Protein AF-A0A011PSM1-F1 (afdb_monomer)

Structure (mmCIF, N/CA/C/O backbone):
data_AF-A0A011PSM1-F1
#
_entry.id   AF-A0A011PSM1-F1
#
loop_
_atom_site.group_PDB
_atom_site.id
_atom_site.type_symbol
_atom_site.label_atom_id
_atom_site.label_alt_id
_atom_site.label_comp_id
_atom_site.label_asym_id
_atom_site.label_entity_id
_atom_site.label_seq_id
_atom_site.pdbx_PDB_ins_code
_atom_site.Cartn_x
_atom_site.Cartn_y
_atom_site.Cartn_z
_atom_site.occupancy
_atom_site.B_iso_or_equiv
_atom_site.auth_seq_id
_atom_site.auth_comp_id
_atom_site.auth_asym_id
_atom_site.auth_atom_id
_atom_site.pdbx_PDB_model_num
ATOM 1 N N . MET A 1 1 ? 5.058 -4.758 -11.645 1.00 87.31 1 MET A N 1
ATOM 2 C CA . MET A 1 1 ? 6.132 -5.518 -12.340 1.00 87.31 1 MET A CA 1
ATOM 3 C C . MET A 1 1 ? 5.678 -6.850 -12.953 1.00 87.31 1 MET A C 1
ATOM 5 O O . MET A 1 1 ? 6.128 -7.156 -14.047 1.00 87.31 1 MET A O 1
ATOM 9 N N . VAL A 1 2 ? 4.796 -7.637 -12.312 1.00 93.94 2 VAL A N 1
ATOM 10 C CA . VAL A 1 2 ? 4.444 -9.012 -12.756 1.00 93.94 2 VAL A CA 1
ATOM 11 C C . VAL A 1 2 ? 3.963 -9.108 -14.209 1.00 93.94 2 VAL A C 1
ATOM 13 O O . VAL A 1 2 ? 4.465 -9.941 -14.955 1.00 93.94 2 VAL A O 1
ATOM 16 N N . ARG A 1 3 ? 2.997 -8.278 -14.622 1.00 94.75 3 ARG A N 1
ATOM 17 C CA . ARG A 1 3 ? 2.422 -8.351 -15.974 1.00 94.75 3 ARG A CA 1
ATOM 18 C C . ARG A 1 3 ? 3.434 -8.001 -17.082 1.00 94.75 3 ARG A C 1
ATOM 20 O O . ARG A 1 3 ? 3.617 -8.844 -17.949 1.00 94.75 3 ARG A O 1
ATOM 27 N N . PRO A 1 4 ? 4.171 -6.871 -17.019 1.00 96.38 4 PRO A N 1
ATOM 28 C CA . PRO A 1 4 ? 5.239 -6.588 -17.984 1.00 96.38 4 PRO A CA 1
ATOM 29 C C . PRO A 1 4 ? 6.276 -7.710 -18.111 1.00 96.38 4 PRO A C 1
ATOM 31 O O . PRO A 1 4 ? 6.684 -8.033 -19.219 1.00 96.38 4 PRO A O 1
ATOM 34 N N . LEU A 1 5 ? 6.667 -8.332 -16.991 1.00 97.06 5 LEU A N 1
ATOM 35 C CA . LEU A 1 5 ? 7.612 -9.454 -16.990 1.00 97.06 5 LEU A CA 1
ATOM 36 C C . LEU A 1 5 ? 7.041 -10.693 -17.685 1.00 97.06 5 LEU A C 1
ATOM 38 O O . LEU A 1 5 ? 7.725 -11.301 -18.502 1.00 97.06 5 LEU A O 1
ATOM 42 N N . ARG A 1 6 ? 5.792 -11.062 -17.375 1.00 97.56 6 ARG A N 1
ATOM 43 C CA . ARG A 1 6 ? 5.112 -12.201 -18.013 1.00 97.56 6 ARG A CA 1
ATOM 44 C C . ARG A 1 6 ? 4.941 -12.003 -19.516 1.00 97.56 6 ARG A C 1
ATOM 46 O O . ARG A 1 6 ? 5.114 -12.953 -20.267 1.00 97.56 6 ARG A O 1
ATOM 53 N N . ASP A 1 7 ? 4.639 -10.777 -19.926 1.00 97.56 7 ASP A N 1
ATOM 54 C CA . ASP A 1 7 ? 4.361 -10.434 -21.320 1.00 97.56 7 ASP A CA 1
ATOM 55 C C . ASP A 1 7 ? 5.649 -10.115 -22.114 1.00 97.56 7 ASP A C 1
ATOM 57 O O . ASP A 1 7 ? 5.577 -9.798 -23.299 1.00 97.56 7 ASP A O 1
ATOM 61 N N . GLY A 1 8 ? 6.832 -10.154 -21.481 1.00 97.44 8 GLY A N 1
ATOM 62 C CA . GLY A 1 8 ? 8.107 -9.792 -22.115 1.00 97.44 8 GLY A CA 1
ATOM 63 C C . GLY A 1 8 ? 8.205 -8.317 -22.534 1.00 97.44 8 GLY A C 1
ATOM 64 O O . GLY A 1 8 ? 9.017 -7.962 -23.387 1.00 97.44 8 GLY A O 1
ATOM 65 N N . ASN A 1 9 ? 7.380 -7.440 -21.957 1.00 98.06 9 ASN A N 1
ATOM 66 C CA . ASN A 1 9 ? 7.304 -6.030 -22.327 1.00 98.06 9 ASN A CA 1
ATOM 67 C C . ASN A 1 9 ? 8.404 -5.217 -21.626 1.00 98.06 9 ASN A C 1
ATOM 69 O O . ASN A 1 9 ? 8.186 -4.614 -20.570 1.00 98.06 9 ASN A O 1
ATOM 73 N N . ALA A 1 10 ? 9.594 -5.209 -22.231 1.00 97.31 10 ALA A N 1
ATOM 74 C CA .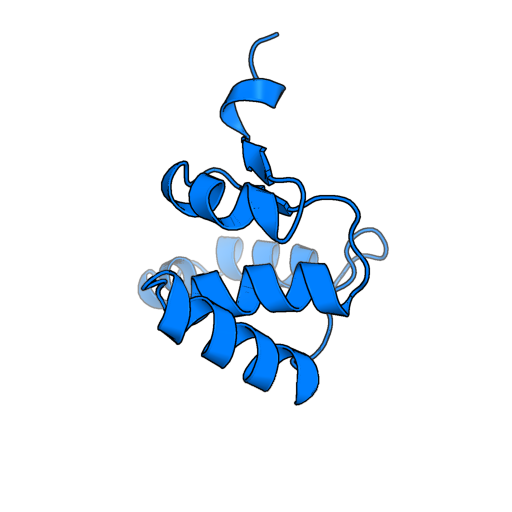 ALA A 1 10 ? 10.774 -4.529 -21.699 1.00 97.31 10 ALA A CA 1
ATOM 75 C C . ALA A 1 10 ? 10.575 -3.012 -21.536 1.00 97.31 10 ALA A C 1
ATOM 77 O O . ALA A 1 10 ? 10.992 -2.453 -20.525 1.00 97.31 10 ALA A O 1
ATOM 78 N N . ALA A 1 11 ? 9.883 -2.359 -22.476 1.00 97.19 11 ALA A N 1
ATOM 79 C CA . ALA A 1 11 ? 9.643 -0.917 -22.422 1.00 97.19 11 ALA A CA 1
ATOM 80 C C . ALA A 1 11 ? 8.794 -0.521 -21.202 1.00 97.19 11 ALA A C 1
ATOM 82 O O . ALA A 1 11 ? 9.134 0.407 -20.471 1.00 97.19 11 ALA A O 1
ATOM 83 N N . LEU A 1 12 ? 7.714 -1.263 -20.929 1.00 96.75 12 LEU A N 1
ATOM 84 C CA . LEU A 1 12 ? 6.868 -1.003 -19.762 1.00 96.75 12 LEU A CA 1
ATOM 85 C C . LEU A 1 12 ? 7.568 -1.360 -18.442 1.00 96.75 12 LEU A C 1
ATOM 87 O O . LEU A 1 12 ? 7.342 -0.705 -17.426 1.00 96.75 12 LEU A O 1
ATOM 91 N N . LEU A 1 13 ? 8.423 -2.387 -18.443 1.00 96.00 13 LEU A N 1
ATOM 92 C CA . LEU A 1 13 ? 9.239 -2.720 -17.277 1.00 96.00 13 LEU A CA 1
ATOM 93 C C . LEU A 1 13 ? 10.220 -1.592 -16.938 1.00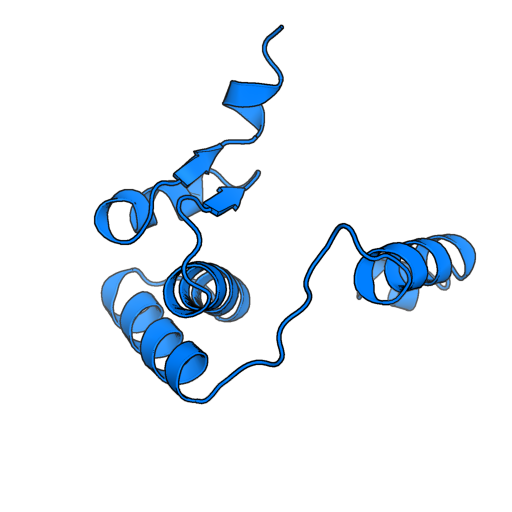 96.00 13 LEU A C 1
ATOM 95 O O . LEU A 1 13 ? 10.298 -1.207 -15.772 1.00 96.00 13 LEU A O 1
ATOM 99 N N . GLN A 1 14 ? 10.913 -1.054 -17.944 1.00 94.50 14 GLN A N 1
ATOM 100 C CA . GLN A 1 14 ? 11.847 0.056 -17.772 1.00 94.50 14 GLN A CA 1
ATOM 101 C C . GLN A 1 14 ? 11.133 1.295 -17.220 1.00 94.50 14 GLN A C 1
ATOM 103 O O . GLN A 1 14 ? 11.583 1.858 -16.225 1.00 94.50 14 GLN A O 1
ATOM 108 N N . LEU A 1 15 ? 9.965 1.647 -17.771 1.00 93.31 15 LEU A N 1
ATOM 109 C CA . LEU A 1 15 ? 9.157 2.759 -17.262 1.00 93.31 15 LEU A CA 1
ATOM 110 C C . LEU A 1 15 ? 8.812 2.592 -15.772 1.00 93.31 15 LEU A C 1
ATOM 112 O O . LEU A 1 15 ? 8.903 3.541 -14.998 1.00 93.31 15 LEU A O 1
ATOM 116 N N . TYR A 1 16 ? 8.428 1.385 -15.343 1.00 93.19 16 TYR A N 1
ATOM 117 C CA . TYR A 1 16 ? 8.152 1.121 -13.927 1.00 93.19 16 TYR A CA 1
ATOM 118 C C . TYR A 1 16 ? 9.402 1.235 -13.052 1.00 93.19 16 TYR A C 1
ATOM 120 O O . TYR A 1 16 ? 9.303 1.708 -11.925 1.00 93.19 16 TYR A O 1
ATOM 128 N N . GLN A 1 17 ? 10.565 0.805 -13.540 1.00 91.94 17 GLN A N 1
ATOM 129 C CA . GLN A 1 17 ? 11.819 0.916 -12.793 1.00 91.94 17 GLN A CA 1
ATOM 130 C C . GLN A 1 17 ? 12.256 2.376 -12.636 1.00 91.94 17 GLN A C 1
ATOM 132 O O . GLN A 1 17 ? 12.633 2.776 -11.539 1.00 91.94 17 GLN A O 1
ATOM 137 N N . GLU A 1 18 ? 12.143 3.182 -13.689 1.00 91.75 18 GLU A N 1
ATOM 138 C CA . GLU A 1 18 ? 12.422 4.623 -13.639 1.00 91.75 18 GLU A CA 1
ATOM 139 C C . GLU A 1 18 ? 11.464 5.350 -12.679 1.00 91.75 18 GLU A C 1
ATOM 141 O O . GLU A 1 18 ? 11.881 6.216 -11.909 1.00 91.75 18 GLU A O 1
ATOM 146 N N . LEU A 1 19 ? 10.188 4.953 -12.650 1.00 90.75 19 LEU A N 1
ATOM 147 C CA . LEU A 1 19 ? 9.201 5.502 -11.719 1.00 90.75 19 LEU A CA 1
ATOM 148 C C . LEU A 1 19 ? 9.462 5.106 -10.255 1.00 90.75 19 LEU A C 1
ATOM 150 O O . LEU A 1 19 ? 9.224 5.902 -9.356 1.00 90.75 19 LEU A O 1
ATOM 154 N N . LEU A 1 20 ? 9.901 3.877 -9.992 1.00 89.75 20 LEU A N 1
ATOM 155 C CA . LEU A 1 20 ? 10.059 3.381 -8.620 1.00 89.75 20 LEU A CA 1
ATOM 156 C C . LEU A 1 20 ? 11.433 3.687 -8.020 1.00 89.75 20 LEU A C 1
ATOM 158 O O . LEU A 1 20 ? 11.554 3.800 -6.807 1.00 89.75 20 LEU A O 1
ATOM 162 N N . TYR A 1 21 ? 12.468 3.795 -8.851 1.00 87.38 21 TYR A N 1
ATOM 163 C CA . TYR A 1 21 ? 13.854 3.909 -8.387 1.00 87.38 21 TYR A CA 1
ATOM 164 C C . TYR A 1 21 ? 14.595 5.123 -8.957 1.00 87.38 21 TYR A C 1
ATOM 166 O O . TYR A 1 21 ? 15.722 5.392 -8.552 1.00 87.38 21 TYR A O 1
ATOM 174 N N . GLY A 1 22 ? 14.004 5.835 -9.919 1.00 74.31 22 GLY A N 1
ATOM 175 C CA . GLY A 1 22 ? 14.694 6.845 -10.724 1.00 74.31 22 GLY A CA 1
ATOM 176 C C . GLY A 1 22 ? 14.273 8.291 -10.473 1.00 74.31 22 GLY A C 1
ATOM 177 O O . GLY A 1 22 ? 14.684 9.161 -11.237 1.00 74.31 22 GLY A O 1
ATOM 178 N N . ASN A 1 23 ? 13.455 8.586 -9.458 1.00 78.44 23 ASN A N 1
ATOM 179 C CA . ASN A 1 23 ? 13.004 9.956 -9.208 1.00 78.44 23 ASN A CA 1
ATOM 180 C C . ASN A 1 23 ? 12.965 10.327 -7.721 1.00 78.44 23 ASN A C 1
ATOM 182 O O . ASN A 1 23 ? 12.880 9.473 -6.849 1.00 78.44 23 ASN A O 1
ATOM 186 N N . ALA A 1 24 ? 13.032 11.635 -7.461 1.00 79.88 24 ALA A N 1
ATOM 187 C CA . ALA A 1 24 ? 13.004 12.210 -6.117 1.00 79.88 24 ALA A CA 1
ATOM 188 C C . ALA A 1 24 ? 11.587 12.550 -5.623 1.00 79.88 24 ALA A C 1
ATOM 190 O O . ALA A 1 24 ? 11.441 13.038 -4.507 1.00 79.88 24 ALA A O 1
ATOM 191 N N . PHE A 1 25 ? 10.553 12.355 -6.453 1.00 88.81 25 PHE A N 1
ATOM 192 C CA . PHE A 1 25 ? 9.179 12.705 -6.079 1.00 88.81 25 PHE A CA 1
ATOM 193 C C . PHE A 1 25 ? 8.461 11.558 -5.357 1.00 88.81 25 PHE A C 1
ATOM 195 O O . PHE A 1 25 ? 7.504 11.811 -4.631 1.00 88.81 25 PHE A O 1
ATOM 202 N N . LEU A 1 26 ? 8.904 10.313 -5.558 1.00 90.06 26 LEU A N 1
ATOM 203 C CA . LEU A 1 26 ? 8.339 9.124 -4.935 1.00 90.06 26 LEU A CA 1
ATOM 204 C C . LEU A 1 26 ? 9.356 8.498 -3.977 1.00 90.06 26 LEU A C 1
ATOM 206 O O . LEU A 1 26 ? 10.427 8.059 -4.393 1.00 90.06 26 LEU A O 1
ATOM 210 N N . ALA A 1 27 ? 8.997 8.415 -2.698 1.00 89.56 27 ALA A N 1
ATOM 211 C CA . ALA A 1 27 ? 9.735 7.616 -1.729 1.00 89.56 27 ALA A CA 1
ATOM 212 C C . ALA A 1 27 ? 9.264 6.157 -1.806 1.00 89.56 27 ALA A C 1
ATOM 214 O O . ALA A 1 27 ? 8.064 5.880 -1.753 1.00 89.56 27 ALA A O 1
ATOM 215 N N . VAL A 1 28 ? 10.208 5.225 -1.940 1.00 91.31 28 VAL A N 1
ATOM 216 C CA . VAL A 1 28 ? 9.937 3.783 -1.914 1.00 91.31 28 VAL A CA 1
ATOM 217 C C . VAL A 1 28 ? 10.691 3.179 -0.741 1.00 91.31 28 VAL A C 1
ATOM 219 O O . VAL A 1 28 ? 11.895 2.931 -0.819 1.00 91.31 28 VAL A O 1
ATOM 222 N N . ASP A 1 29 ? 9.967 2.953 0.351 1.00 90.12 29 ASP A N 1
ATOM 223 C CA . ASP A 1 29 ? 10.538 2.425 1.584 1.00 90.12 29 ASP A CA 1
ATOM 224 C C . ASP A 1 29 ? 10.735 0.908 1.528 1.00 90.12 29 ASP A C 1
ATOM 226 O O . ASP A 1 29 ? 9.951 0.154 0.940 1.00 90.12 29 ASP A O 1
ATOM 230 N N . ALA A 1 30 ? 11.795 0.442 2.189 1.00 93.75 30 ALA A N 1
ATOM 231 C CA . ALA A 1 30 ? 11.979 -0.976 2.448 1.00 93.75 30 ALA A CA 1
ATOM 232 C C . ALA A 1 30 ? 10.956 -1.459 3.486 1.00 93.75 30 ALA A C 1
ATOM 234 O O . ALA A 1 30 ? 10.684 -0.781 4.476 1.00 93.75 30 ALA A O 1
ATOM 235 N N . ILE A 1 31 ? 10.435 -2.671 3.292 1.00 95.56 31 ILE A N 1
ATOM 236 C CA . ILE A 1 31 ? 9.500 -3.281 4.241 1.00 95.56 31 ILE A CA 1
ATOM 237 C C . ILE A 1 31 ? 10.210 -3.499 5.582 1.00 95.56 31 ILE A C 1
ATOM 239 O O . ILE A 1 31 ? 11.191 -4.243 5.662 1.00 95.56 31 ILE A O 1
ATOM 243 N N . SER A 1 32 ? 9.689 -2.873 6.636 1.00 97.69 32 SER A N 1
ATOM 244 C CA . SER A 1 32 ? 10.196 -3.015 8.000 1.00 97.69 32 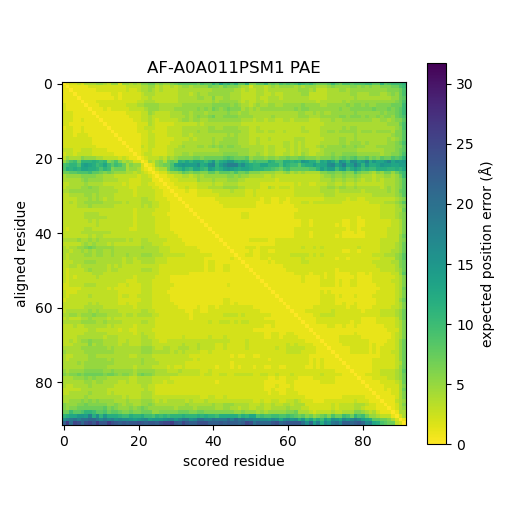SER A CA 1
ATOM 245 C C . SER A 1 32 ? 9.456 -4.111 8.777 1.00 97.69 32 SER A C 1
ATOM 247 O O . SER A 1 32 ? 8.359 -4.536 8.407 1.00 97.69 32 SER A O 1
ATOM 249 N N . GLY A 1 33 ? 10.034 -4.558 9.897 1.00 98.25 33 GLY A N 1
ATOM 250 C CA . GLY A 1 33 ? 9.361 -5.493 10.807 1.00 98.25 33 GLY A CA 1
ATOM 251 C C . GLY A 1 33 ? 8.042 -4.940 11.360 1.00 98.25 33 GLY A C 1
ATOM 252 O O . GLY A 1 33 ? 7.055 -5.667 11.412 1.00 98.25 33 GLY A O 1
ATOM 253 N N . ALA A 1 34 ? 7.994 -3.639 11.671 1.00 98.25 34 ALA A N 1
ATOM 254 C CA . ALA A 1 34 ? 6.776 -2.972 12.134 1.00 98.25 34 ALA A CA 1
ATOM 255 C C . ALA A 1 34 ? 5.661 -3.025 11.076 1.00 98.25 34 ALA A C 1
ATOM 257 O O . ALA A 1 34 ? 4.528 -3.380 11.393 1.00 98.25 34 ALA A O 1
ATOM 258 N N . MET A 1 35 ? 6.001 -2.800 9.799 1.00 98.44 35 MET A N 1
ATOM 259 C CA . MET A 1 35 ? 5.047 -2.934 8.691 1.00 98.44 35 MET A CA 1
ATOM 260 C C . MET A 1 35 ? 4.514 -4.364 8.565 1.00 98.44 35 MET A C 1
ATOM 262 O O . MET A 1 35 ? 3.327 -4.557 8.315 1.00 98.44 35 MET A O 1
ATOM 266 N N . ILE A 1 36 ? 5.366 -5.378 8.757 1.00 98.44 36 ILE A N 1
ATOM 267 C CA . ILE A 1 36 ? 4.954 -6.789 8.707 1.00 98.44 36 ILE A CA 1
ATOM 268 C C . ILE A 1 36 ? 3.980 -7.109 9.847 1.00 98.44 36 ILE A C 1
ATOM 270 O O . ILE A 1 36 ? 2.922 -7.699 9.602 1.00 98.44 36 ILE A O 1
ATOM 274 N N . ASP A 1 37 ? 4.308 -6.704 11.074 1.00 98.62 37 ASP A N 1
ATOM 275 C CA . ASP A 1 37 ? 3.464 -6.937 12.247 1.00 98.62 37 ASP A CA 1
ATOM 276 C C . ASP A 1 37 ? 2.113 -6.227 12.110 1.00 98.62 37 ASP A C 1
ATOM 278 O O . ASP A 1 37 ? 1.057 -6.819 12.365 1.00 98.62 37 ASP A O 1
ATOM 282 N N . GLN A 1 38 ? 2.125 -4.979 11.645 1.00 98.38 38 GLN A N 1
ATOM 283 C CA . GLN A 1 38 ? 0.914 -4.203 11.423 1.00 98.38 38 GLN A CA 1
ATOM 28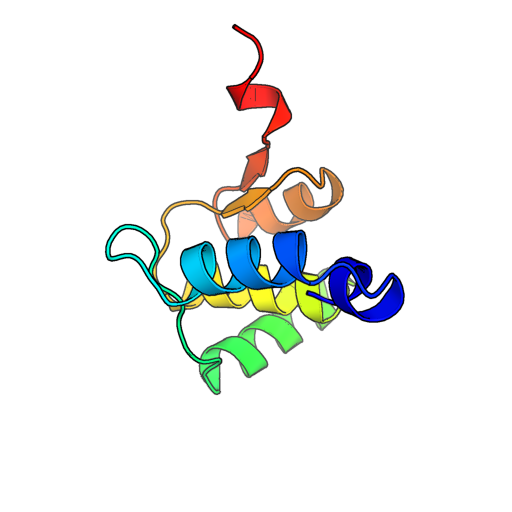4 C C . GLN A 1 38 ? 0.061 -4.797 10.293 1.00 98.38 38 GLN A C 1
ATOM 286 O O . GLN A 1 38 ? -1.154 -4.954 10.446 1.00 98.38 38 GLN A O 1
ATOM 291 N N . ALA A 1 39 ? 0.679 -5.256 9.203 1.00 98.62 39 ALA A N 1
ATOM 292 C CA . ALA A 1 39 ? -0.022 -5.963 8.135 1.00 98.62 39 ALA A CA 1
ATOM 293 C C . ALA A 1 39 ? -0.677 -7.256 8.644 1.00 98.62 39 ALA A C 1
ATOM 295 O O . ALA A 1 39 ? -1.820 -7.553 8.291 1.00 98.62 39 ALA A O 1
ATOM 296 N N . ALA A 1 40 ? -0.000 -8.024 9.502 1.00 98.62 40 ALA A N 1
ATOM 297 C CA . ALA A 1 40 ? -0.568 -9.234 10.093 1.00 98.62 40 ALA A CA 1
ATOM 298 C C . ALA A 1 40 ? -1.815 -8.928 10.942 1.00 98.62 40 ALA A C 1
ATOM 300 O O . ALA A 1 40 ? -2.826 -9.629 10.821 1.00 98.62 40 ALA A O 1
ATOM 301 N N . ARG A 1 41 ? -1.785 -7.850 11.737 1.00 98.44 41 ARG A N 1
ATOM 302 C CA . ARG A 1 41 ? -2.937 -7.380 12.530 1.00 98.44 41 ARG A CA 1
ATOM 303 C C . ARG A 1 41 ? -4.110 -6.966 11.644 1.00 98.44 41 ARG A C 1
ATOM 305 O O . ARG A 1 41 ? -5.235 -7.409 11.883 1.00 98.44 41 ARG A O 1
ATOM 312 N N . LEU A 1 42 ? -3.849 -6.187 10.593 1.00 98.31 42 LEU A N 1
ATOM 313 C CA . LEU A 1 42 ? -4.871 -5.778 9.625 1.00 98.31 42 LEU A CA 1
ATOM 314 C C . LEU A 1 42 ? -5.504 -6.993 8.935 1.00 98.31 42 LEU A C 1
ATOM 316 O O . LEU A 1 42 ? -6.728 -7.093 8.868 1.00 98.31 42 LEU A O 1
ATOM 320 N N . ARG A 1 43 ? -4.698 -7.968 8.492 1.00 98.00 43 ARG A N 1
ATOM 321 C CA . ARG A 1 43 ? -5.197 -9.213 7.876 1.00 98.00 43 ARG A CA 1
ATOM 322 C C . ARG A 1 43 ? -6.085 -10.007 8.820 1.00 98.00 43 ARG A C 1
ATOM 324 O O . ARG A 1 43 ? -7.134 -10.478 8.394 1.00 98.00 43 ARG A O 1
ATOM 331 N N . ALA A 1 44 ? -5.671 -10.160 10.076 1.00 98.38 44 ALA A N 1
ATOM 332 C CA . ALA A 1 44 ? -6.425 -10.924 11.063 1.00 98.38 44 ALA A CA 1
ATOM 333 C C . ALA A 1 44 ? -7.795 -10.294 11.355 1.00 98.38 44 ALA A C 1
ATOM 335 O O . ALA A 1 44 ? -8.780 -11.013 11.496 1.00 98.38 44 ALA A O 1
ATOM 336 N N . ARG A 1 45 ? -7.864 -8.958 11.420 1.00 97.88 45 ARG A N 1
ATOM 337 C CA . ARG A 1 45 ? -9.101 -8.232 11.733 1.00 97.88 45 ARG A CA 1
ATOM 338 C C . ARG A 1 45 ? -10.019 -8.040 10.525 1.00 97.88 45 ARG A C 1
ATOM 340 O O . ARG A 1 45 ? -11.232 -8.118 10.679 1.00 97.88 45 ARG A O 1
ATOM 347 N N . LEU A 1 46 ? -9.455 -7.759 9.350 1.00 97.50 46 LEU A N 1
ATOM 348 C CA . LEU A 1 46 ? -10.200 -7.285 8.174 1.00 97.50 46 LEU A CA 1
ATOM 349 C C . LEU A 1 46 ? -10.225 -8.289 7.010 1.00 97.50 46 LEU A C 1
ATOM 351 O O . LEU A 1 46 ? -10.903 -8.056 6.016 1.00 97.50 46 LEU A O 1
ATOM 355 N N . GLY A 1 47 ? -9.481 -9.397 7.094 1.00 97.12 47 GLY A N 1
ATOM 356 C CA . GLY A 1 47 ? -9.464 -10.429 6.052 1.00 97.12 47 GLY A CA 1
ATOM 357 C C . GLY A 1 47 ? -8.780 -10.014 4.742 1.00 97.12 47 GLY A C 1
ATOM 358 O O . GLY A 1 47 ? -8.980 -10.661 3.715 1.00 97.12 47 GLY A O 1
ATOM 359 N N . LEU A 1 48 ? -7.970 -8.950 4.759 1.00 97.25 48 LEU A N 1
ATOM 360 C CA . LEU A 1 48 ? -7.262 -8.436 3.579 1.00 97.25 48 LEU A CA 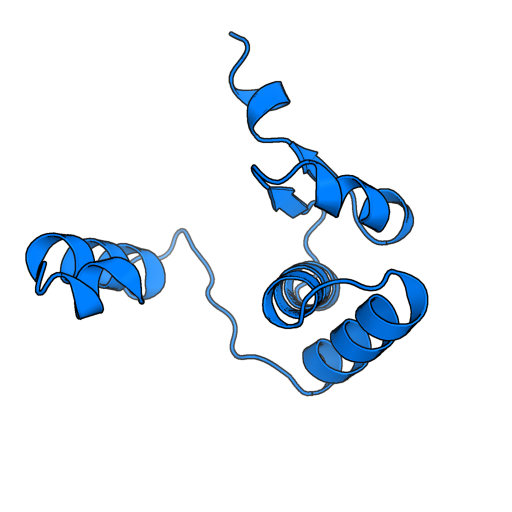1
ATOM 361 C C . LEU A 1 48 ? -6.311 -9.477 2.971 1.00 97.25 48 LEU A C 1
ATOM 363 O O . LEU A 1 48 ? -5.842 -10.391 3.656 1.00 97.25 48 LEU A O 1
ATOM 367 N N . ARG A 1 49 ? -5.945 -9.314 1.692 1.00 97.31 49 ARG A N 1
ATOM 368 C CA . ARG A 1 49 ? -4.830 -10.061 1.071 1.00 97.31 49 ARG A CA 1
ATOM 369 C C . ARG A 1 49 ? -3.484 -9.525 1.560 1.00 97.31 49 ARG A C 1
ATOM 371 O O . ARG A 1 49 ? -3.418 -8.488 2.210 1.00 97.31 49 ARG A O 1
ATOM 378 N N . LEU A 1 50 ? -2.407 -10.288 1.343 1.00 96.38 50 LEU A N 1
ATOM 379 C CA . LEU A 1 50 ? -1.123 -9.993 1.992 1.00 96.38 50 LEU A CA 1
ATOM 380 C C . LEU A 1 50 ? -0.551 -8.678 1.478 1.00 96.38 50 LEU A C 1
ATOM 382 O O . LEU A 1 50 ? -0.212 -7.820 2.280 1.00 96.38 50 LEU A O 1
ATOM 386 N N . ALA A 1 51 ? -0.505 -8.526 0.155 1.00 95.94 51 ALA A N 1
ATOM 387 C CA . ALA A 1 51 ? -0.026 -7.307 -0.482 1.00 95.94 51 ALA A CA 1
ATOM 388 C C . ALA A 1 51 ? -0.861 -6.085 -0.069 1.00 95.94 51 ALA A C 1
ATOM 390 O O . ALA A 1 51 ? -0.289 -5.064 0.288 1.00 95.94 51 ALA A O 1
ATOM 391 N N . ASP A 1 52 ? -2.190 -6.214 -0.037 1.00 97.62 52 ASP A N 1
ATOM 392 C CA . ASP A 1 52 ? -3.083 -5.109 0.330 1.00 97.62 52 ASP A CA 1
ATOM 393 C C . ASP A 1 52 ? -2.852 -4.652 1.773 1.00 97.62 52 ASP A C 1
ATOM 395 O O . ASP A 1 52 ? -2.659 -3.468 2.032 1.00 97.62 52 ASP A O 1
ATOM 399 N N . ALA A 1 53 ? -2.801 -5.599 2.715 1.00 98.31 53 ALA A N 1
ATOM 400 C CA . ALA A 1 53 ? -2.522 -5.283 4.110 1.00 98.31 53 ALA A CA 1
ATOM 401 C C . ALA A 1 53 ? -1.129 -4.688 4.307 1.00 98.31 53 ALA A C 1
ATOM 403 O O . ALA A 1 53 ? -0.960 -3.812 5.148 1.00 98.31 53 ALA A O 1
ATOM 404 N N . LEU A 1 54 ? -0.142 -5.163 3.544 1.00 98.19 54 LEU A N 1
ATOM 405 C CA . LEU A 1 54 ? 1.214 -4.647 3.616 1.00 98.19 54 LEU A CA 1
ATOM 406 C C . LEU A 1 54 ? 1.296 -3.218 3.084 1.00 98.19 54 LEU A C 1
ATOM 408 O O . LEU A 1 54 ? 1.921 -2.394 3.728 1.00 98.19 54 LEU A O 1
ATOM 412 N N . HIS A 1 55 ? 0.621 -2.894 1.979 1.00 97.19 55 HIS A N 1
ATOM 413 C CA . HIS A 1 55 ? 0.583 -1.522 1.469 1.00 97.19 55 HIS A CA 1
ATOM 414 C C . HIS A 1 55 ? -0.096 -0.554 2.446 1.00 97.19 55 HIS A C 1
ATOM 416 O O . HIS A 1 55 ? 0.418 0.540 2.664 1.00 97.19 55 HIS A O 1
ATOM 422 N N . VAL A 1 56 ? -1.215 -0.955 3.060 1.00 98.06 56 VAL A N 1
ATOM 423 C CA . VAL A 1 56 ? -1.893 -0.125 4.071 1.00 98.06 56 VAL A CA 1
ATOM 424 C C . VAL A 1 56 ? -1.005 0.045 5.305 1.00 98.06 56 VAL A C 1
ATOM 426 O O . VAL A 1 56 ? -0.815 1.165 5.767 1.00 98.06 56 VAL A O 1
ATOM 429 N N . ALA A 1 57 ? -0.398 -1.037 5.798 1.00 98.31 57 ALA A N 1
ATOM 430 C CA . ALA A 1 57 ? 0.537 -0.974 6.919 1.00 98.31 57 ALA A CA 1
ATOM 431 C C . ALA A 1 57 ? 1.760 -0.099 6.611 1.00 98.31 57 ALA A C 1
ATOM 433 O O . ALA A 1 57 ? 2.174 0.676 7.462 1.00 98.31 57 ALA A O 1
ATOM 434 N N . SER A 1 58 ? 2.315 -0.178 5.400 1.00 98.00 58 SER A N 1
ATOM 435 C CA . SER A 1 58 ? 3.408 0.695 4.970 1.00 98.00 58 SER A CA 1
ATOM 436 C C . SER A 1 58 ? 3.008 2.165 5.015 1.00 98.00 58 SER A C 1
ATOM 438 O O . SER A 1 58 ? 3.762 2.959 5.556 1.00 98.00 58 SER A O 1
ATOM 440 N N . ALA A 1 59 ? 1.817 2.531 4.534 1.00 97.75 59 ALA A N 1
ATOM 441 C CA . ALA A 1 59 ? 1.350 3.915 4.614 1.00 97.75 59 ALA A CA 1
ATOM 442 C C . ALA A 1 59 ? 1.202 4.402 6.066 1.00 97.75 59 ALA A C 1
ATOM 444 O O . ALA A 1 59 ? 1.617 5.513 6.385 1.00 97.75 59 ALA A O 1
ATOM 445 N N . MET A 1 60 ? 0.673 3.557 6.957 1.00 97.75 60 MET A N 1
ATOM 446 C CA . MET A 1 60 ? 0.548 3.882 8.382 1.00 97.75 60 MET A CA 1
ATOM 447 C C . MET A 1 60 ? 1.916 4.070 9.053 1.00 97.75 60 MET A C 1
ATOM 449 O O . MET A 1 60 ? 2.145 5.073 9.723 1.00 97.75 60 MET 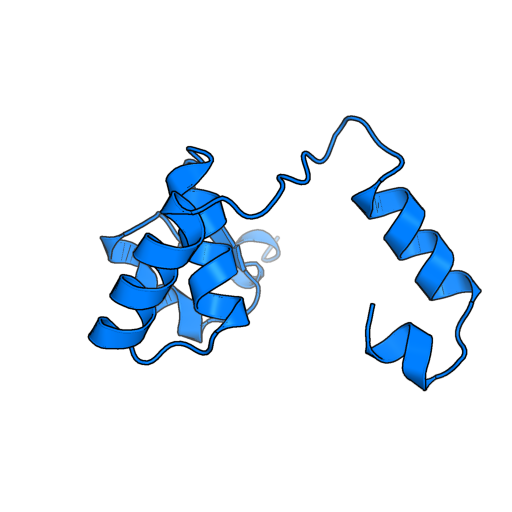A O 1
ATOM 453 N N . GLU A 1 61 ? 2.838 3.123 8.861 1.00 97.88 61 GLU A N 1
ATOM 454 C CA . GLU A 1 61 ? 4.153 3.133 9.517 1.00 97.88 61 GLU A CA 1
ATOM 455 C C . GLU A 1 61 ? 5.116 4.168 8.917 1.00 97.88 61 GLU A C 1
ATOM 457 O O . GLU A 1 61 ? 5.996 4.663 9.619 1.00 97.88 61 GLU A O 1
ATOM 462 N N . SER A 1 62 ? 4.942 4.536 7.643 1.00 96.19 62 SER A N 1
ATOM 463 C CA . SER A 1 62 ? 5.671 5.644 7.009 1.00 96.19 62 SER A CA 1
ATOM 464 C C . SER A 1 62 ? 5.073 7.021 7.345 1.00 96.19 62 SER A C 1
ATOM 466 O O . SER A 1 62 ? 5.602 8.037 6.898 1.00 96.19 62 SER A O 1
ATOM 468 N N . GLY A 1 63 ? 3.997 7.081 8.142 1.00 95.69 63 GLY A N 1
ATOM 469 C CA . GLY A 1 63 ? 3.398 8.331 8.614 1.00 95.69 63 GLY A CA 1
ATOM 470 C C . GLY A 1 63 ? 2.631 9.105 7.541 1.00 95.69 63 GLY A C 1
ATOM 471 O O . GLY A 1 63 ? 2.596 10.331 7.586 1.00 95.69 63 GLY A O 1
ATOM 472 N N . CYS A 1 64 ? 2.047 8.415 6.559 1.00 97.25 64 CYS A N 1
ATOM 473 C CA . CYS A 1 64 ? 1.190 9.054 5.566 1.00 97.25 64 CYS A CA 1
ATOM 474 C C . CYS A 1 64 ? -0.129 9.521 6.196 1.00 97.25 64 CYS A C 1
ATOM 476 O O . CYS A 1 64 ? -0.749 8.785 6.962 1.00 97.25 64 CYS A O 1
ATOM 478 N N . ASP A 1 65 ? -0.606 10.698 5.788 1.00 97.69 65 ASP A N 1
ATOM 479 C CA . ASP A 1 65 ? -1.917 11.206 6.210 1.00 97.69 65 ASP A CA 1
ATOM 480 C C . ASP A 1 65 ? -3.071 10.397 5.592 1.00 97.69 65 ASP A C 1
ATOM 482 O O . ASP A 1 65 ? -4.100 10.177 6.229 1.00 97.69 65 ASP A O 1
ATOM 486 N N . ALA A 1 66 ? -2.886 9.916 4.357 1.00 97.69 66 ALA A N 1
ATOM 487 C CA . ALA A 1 66 ? -3.901 9.187 3.609 1.00 97.69 66 ALA A CA 1
ATOM 488 C C . ALA A 1 66 ? -3.323 8.076 2.718 1.00 97.69 66 ALA A C 1
ATOM 490 O O . ALA A 1 66 ? -2.176 8.123 2.268 1.00 97.69 66 ALA A O 1
ATOM 491 N N . PHE A 1 67 ? -4.167 7.091 2.409 1.00 97.75 67 PHE A N 1
ATOM 492 C CA . PHE A 1 67 ? -3.912 5.978 1.505 1.00 97.75 67 PHE A CA 1
ATOM 493 C C . PHE A 1 67 ? -4.754 6.111 0.228 1.00 97.75 67 PHE A C 1
ATOM 495 O O . PHE A 1 67 ? -5.972 5.917 0.241 1.00 97.75 67 PHE A O 1
ATOM 502 N N . LEU A 1 68 ? -4.102 6.427 -0.894 1.00 97.00 68 LEU A N 1
ATOM 503 C CA . LEU A 1 68 ? -4.745 6.543 -2.206 1.00 97.00 68 LEU A CA 1
ATOM 504 C C . LEU A 1 68 ? -4.873 5.173 -2.882 1.00 97.00 68 LEU A C 1
ATOM 506 O O . LEU A 1 68 ? -3.881 4.472 -3.079 1.00 97.00 68 LEU A O 1
ATOM 510 N N . THR A 1 69 ? -6.080 4.809 -3.315 1.00 96.38 69 THR A N 1
ATOM 511 C CA . THR A 1 69 ? -6.322 3.530 -3.994 1.00 96.38 69 THR A CA 1
ATOM 512 C C . THR A 1 69 ? -7.431 3.600 -5.037 1.00 96.38 69 THR A C 1
ATOM 514 O O . THR A 1 69 ? -8.381 4.370 -4.929 1.00 96.38 69 THR A O 1
ATOM 517 N N . ALA A 1 70 ? -7.333 2.759 -6.066 1.00 96.38 70 ALA A N 1
ATOM 518 C CA . ALA A 1 70 ? -8.431 2.514 -7.001 1.00 96.38 70 ALA A CA 1
ATOM 519 C C . ALA A 1 70 ? -9.364 1.376 -6.534 1.00 96.38 70 ALA A C 1
ATOM 521 O O . ALA A 1 70 ? -10.430 1.178 -7.118 1.00 96.38 70 ALA A O 1
ATOM 522 N N . ASP A 1 71 ? -8.978 0.620 -5.502 1.00 96.19 71 ASP A N 1
ATOM 523 C CA . ASP A 1 71 ? -9.759 -0.502 -4.986 1.00 96.19 71 ASP A CA 1
ATOM 524 C C . ASP A 1 71 ? -10.698 -0.059 -3.859 1.00 96.19 71 ASP A C 1
ATOM 526 O O . ASP A 1 71 ? -10.279 0.214 -2.732 1.00 96.19 71 ASP A O 1
ATOM 530 N N . ARG A 1 72 ? -11.999 -0.048 -4.162 1.00 95.88 72 ARG A N 1
ATOM 531 C CA . ARG A 1 72 ? -13.061 0.323 -3.217 1.00 95.88 72 ARG A CA 1
ATOM 532 C C . ARG A 1 72 ? -13.147 -0.604 -2.007 1.00 95.88 72 ARG A C 1
ATOM 534 O O . ARG A 1 72 ? -13.669 -0.189 -0.978 1.00 95.88 72 ARG A O 1
ATOM 541 N N . GLN A 1 73 ? -12.652 -1.839 -2.101 1.00 96.00 73 GLN A N 1
ATOM 542 C CA . GLN A 1 73 ? -12.694 -2.781 -0.979 1.00 96.00 73 GLN A CA 1
ATOM 543 C C . GLN A 1 73 ? -11.798 -2.332 0.181 1.00 96.00 73 GLN A C 1
ATOM 545 O O . GLN A 1 73 ? -12.082 -2.656 1.331 1.00 96.00 73 GLN A O 1
ATOM 550 N N . LEU A 1 74 ? -10.760 -1.534 -0.097 1.00 97.38 74 LEU A N 1
ATOM 551 C CA . LEU A 1 74 ? -9.837 -1.030 0.923 1.00 97.38 74 LEU A CA 1
ATOM 552 C C . LEU A 1 74 ? -10.394 0.148 1.729 1.00 97.38 74 LEU A C 1
ATOM 554 O O . LEU A 1 74 ? -9.796 0.520 2.733 1.00 97.38 74 LEU A O 1
ATOM 558 N N . ALA A 1 75 ? -11.579 0.665 1.385 1.00 96.31 75 ALA A N 1
ATOM 559 C CA . ALA A 1 75 ? -12.292 1.640 2.215 1.00 96.31 75 ALA A CA 1
ATOM 560 C C . ALA A 1 75 ? -12.600 1.107 3.631 1.00 96.31 75 ALA A C 1
ATOM 562 O O . ALA A 1 75 ? -12.782 1.888 4.562 1.00 96.31 75 ALA A O 1
ATOM 563 N N . VAL A 1 76 ? -12.600 -0.219 3.825 1.00 97.38 76 VAL A N 1
ATOM 564 C CA . VAL A 1 76 ? -12.738 -0.851 5.148 1.00 97.38 76 VAL A CA 1
ATOM 565 C C . VAL A 1 76 ? -11.623 -0.447 6.130 1.00 97.38 76 VAL A C 1
ATOM 567 O O . VAL A 1 76 ? -11.825 -0.505 7.341 1.00 97.38 76 VAL A O 1
ATOM 570 N N . CYS A 1 77 ? -10.473 0.010 5.626 1.00 97.62 77 CYS A N 1
ATOM 571 C CA . CYS A 1 77 ? -9.350 0.504 6.425 1.00 97.62 77 CYS A CA 1
ATOM 572 C C . CYS A 1 77 ? -9.538 1.948 6.924 1.00 97.62 77 CYS A C 1
ATOM 574 O O . CYS A 1 77 ? -8.654 2.460 7.600 1.00 97.62 77 CYS A O 1
ATOM 576 N N . GLY A 1 78 ? -10.666 2.609 6.629 1.00 96.81 78 GLY A N 1
ATOM 577 C CA . GLY A 1 78 ? -10.908 4.019 6.973 1.00 96.81 78 GLY A CA 1
ATOM 578 C C . GLY A 1 78 ? -10.850 4.363 8.470 1.00 96.81 78 GLY A C 1
ATOM 579 O O . GLY A 1 78 ? -10.743 5.530 8.824 1.00 96.81 78 GLY A O 1
ATOM 580 N N . ASN A 1 79 ? -10.906 3.360 9.354 1.00 96.69 79 ASN A N 1
ATOM 581 C CA . ASN A 1 79 ? -10.708 3.541 10.799 1.00 96.69 79 ASN A CA 1
ATOM 582 C C . ASN A 1 79 ? -9.228 3.515 11.224 1.00 96.69 79 ASN A C 1
ATOM 584 O O . ASN A 1 79 ? -8.926 3.802 12.379 1.00 96.69 79 ASN A O 1
ATOM 588 N N . ASP A 1 80 ? -8.332 3.110 10.324 1.00 97.44 80 ASP A N 1
ATOM 589 C CA . ASP A 1 80 ? -6.896 2.950 10.563 1.00 97.44 80 ASP A CA 1
ATOM 590 C C . ASP A 1 80 ? -6.077 4.046 9.871 1.00 97.44 80 ASP A C 1
ATOM 592 O O . ASP A 1 80 ? -5.084 4.511 10.423 1.00 97.44 80 ASP A O 1
ATOM 596 N N . ILE A 1 81 ? -6.502 4.465 8.675 1.00 98.19 81 ILE A N 1
ATOM 597 C CA . ILE A 1 81 ? -5.910 5.552 7.888 1.00 98.19 81 ILE A CA 1
ATOM 598 C C . ILE A 1 81 ? -6.986 6.168 6.987 1.00 98.19 81 ILE A C 1
ATOM 600 O O . ILE A 1 81 ? -7.902 5.461 6.560 1.00 98.19 81 ILE A O 1
ATOM 604 N N . GLU A 1 82 ? -6.895 7.464 6.674 1.00 98.06 82 GLU A N 1
ATOM 605 C CA . GLU A 1 82 ? -7.794 8.081 5.693 1.00 98.06 82 GLU A CA 1
ATOM 606 C C . GLU A 1 82 ? -7.626 7.387 4.335 1.00 98.06 82 GLU A C 1
ATOM 608 O O . GLU A 1 82 ? -6.513 7.244 3.835 1.00 98.06 82 GLU A O 1
ATOM 613 N N . VAL A 1 83 ? -8.722 6.930 3.727 1.00 97.94 83 VAL A N 1
ATOM 614 C CA . VAL A 1 83 ? -8.681 6.255 2.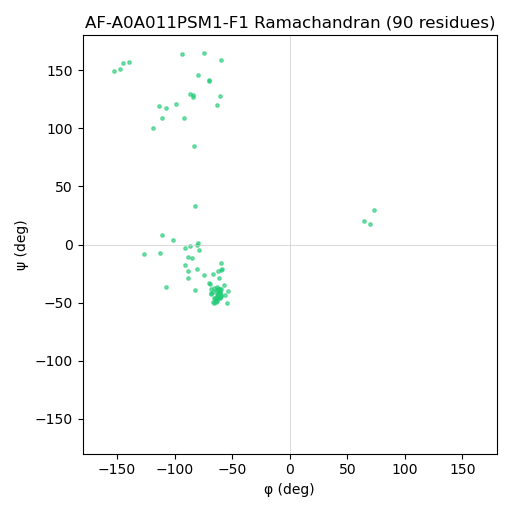424 1.00 97.94 83 VAL A CA 1
ATOM 615 C C . VAL A 1 83 ? -9.258 7.178 1.365 1.00 97.94 83 VAL A C 1
ATOM 617 O O . VAL A 1 83 ? -10.445 7.499 1.395 1.00 97.94 83 VAL A O 1
ATOM 620 N N . LEU A 1 84 ? -8.428 7.548 0.392 1.00 97.75 84 LEU A N 1
ATOM 621 C CA . LEU A 1 84 ? -8.836 8.332 -0.767 1.00 97.75 84 LEU A CA 1
ATOM 622 C C . LEU A 1 84 ? -9.066 7.392 -1.947 1.00 97.75 84 LEU A C 1
ATOM 624 O O . LEU A 1 84 ? -8.157 6.676 -2.378 1.00 97.75 84 LEU A O 1
ATOM 628 N N . LEU A 1 85 ? -10.281 7.391 -2.493 1.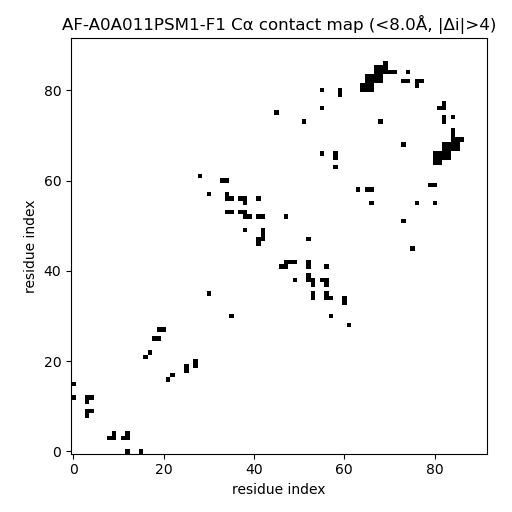00 96.38 85 LEU A N 1
ATOM 629 C CA . LEU A 1 85 ? -10.582 6.620 -3.692 1.00 96.38 85 LEU A CA 1
ATOM 630 C C . LEU A 1 85 ? -10.249 7.439 -4.934 1.00 96.38 85 LEU A C 1
ATOM 632 O O . LEU A 1 85 ? -10.718 8.560 -5.107 1.00 96.38 85 LEU A O 1
ATOM 636 N N . LEU A 1 86 ? -9.487 6.844 -5.852 1.00 95.31 86 LEU A N 1
ATOM 637 C CA . LEU A 1 86 ? -9.065 7.516 -7.083 1.00 95.31 86 LEU A CA 1
ATOM 638 C C . LEU A 1 86 ? -10.256 8.025 -7.913 1.00 95.31 86 LEU A C 1
ATOM 640 O O . LEU A 1 86 ? -10.163 9.081 -8.526 1.00 95.31 86 LEU A O 1
ATOM 644 N N . ALA A 1 87 ? -11.375 7.293 -7.906 1.00 92.81 87 ALA A N 1
ATOM 645 C CA . ALA A 1 87 ? -12.596 7.678 -8.615 1.00 92.81 87 ALA A CA 1
ATOM 646 C C . ALA A 1 87 ? -13.187 9.013 -8.123 1.00 92.81 87 ALA A C 1
ATOM 648 O O . ALA A 1 87 ? -13.804 9.736 -8.904 1.00 92.81 87 ALA A O 1
ATOM 649 N N . ASP A 1 88 ? -12.970 9.352 -6.853 1.00 92.31 88 ASP A N 1
ATOM 650 C CA . ASP A 1 88 ? -13.500 10.576 -6.252 1.00 92.31 88 ASP A CA 1
ATOM 651 C C . ASP A 1 88 ? -12.635 11.794 -6.624 1.00 92.31 88 ASP A C 1
ATOM 653 O O . ASP A 1 88 ? -13.114 12.924 -6.618 1.00 92.31 88 ASP A O 1
ATOM 657 N N . LEU A 1 89 ? -11.376 11.567 -7.023 1.00 89.06 89 LEU A N 1
ATOM 658 C CA . LEU A 1 89 ? -10.417 12.611 -7.404 1.00 89.06 89 LEU A CA 1
ATOM 659 C C . LEU A 1 89 ? -10.429 12.947 -8.901 1.00 89.06 89 LEU A C 1
ATOM 661 O O . LEU A 1 89 ? -9.904 13.982 -9.304 1.00 89.06 89 LEU A O 1
ATOM 665 N N . THR A 1 90 ? -10.991 12.076 -9.740 1.00 84.31 90 THR A N 1
ATOM 666 C CA . THR A 1 90 ? -10.994 12.238 -11.203 1.00 84.31 90 THR A CA 1
ATOM 667 C C . THR A 1 90 ? -12.319 12.750 -11.766 1.00 84.31 90 THR A C 1
ATOM 669 O O . THR A 1 90 ? -12.449 12.870 -12.980 1.00 84.31 90 THR A O 1
ATOM 672 N N . SER A 1 91 ? -13.294 13.074 -10.912 1.00 67.38 91 SER A N 1
ATOM 673 C CA . SER A 1 91 ? -14.652 13.485 -11.308 1.00 67.38 91 SER A CA 1
ATOM 674 C C . SER A 1 91 ? -14.786 14.975 -11.696 1.00 67.38 91 SER A C 1
ATOM 676 O O . SER A 1 91 ? -15.833 15.575 -11.457 1.00 67.38 91 SER A O 1
ATOM 678 N N . CYS A 1 92 ? -13.745 15.568 -12.291 1.00 53.44 92 CYS A N 1
ATOM 679 C CA . CYS A 1 92 ? -13.767 16.936 -12.831 1.00 53.44 92 CYS A CA 1
ATOM 680 C C . CYS A 1 92 ? -14.198 16.974 -14.302 1.00 53.44 92 CYS A C 1
ATOM 682 O O . CYS A 1 92 ? -13.722 16.116 -15.081 1.00 53.44 92 CYS A O 1
#

Organism: NCBI:txid1454001

pLDDT: mean 94.47, std 6.84, range [53.44, 98.62]

Solvent-accessible surface area (backbone atoms only — not comparable to full-atom values): 5550 Å² total; per-residue (Å²): 112,69,65,34,62,75,70,66,36,59,70,61,43,50,53,51,47,44,63,61,72,62,51,93,87,53,88,73,80,79,91,45,72,66,25,51,54,45,13,52,53,46,24,74,77,70,69,49,55,70,68,60,21,36,54,54,22,41,38,56,73,71,66,49,79,57,47,78,36,82,59,74,79,58,52,77,44,48,89,80,43,44,58,44,50,49,71,76,76,63,78,120

Radius of gyration: 14.9 Å; Cα contacts (8 Å, |Δi|>4): 81; chains: 1; bounding box: 29×29×35 Å

Foldseek 3Di:
DVPCVVVVPPVVVVVVCCVQPVDPPDDDDDQDPQLQVQLVVCCVVLVDDSVLSSLLSCCLVVPHQEDEDCDPSCCVCCVVHNYHHPVVVPPD

Secondary structure (DSSP, 8-state):
-HHHHHTT-HHHHHHHHHHHHS-SS---PPPPHHHHHHHHHHHHHH---HHHHHHHHHHHHTT-SEEEES-GGGGGGGGTSEEEEHHHHS--

InterPro domains:
  IPR002716 PIN domain [PF01850] (23-75)
  IPR029060 PIN-like domain superfamily [SSF88723] (6-85)

Mean predicted aligned error: 3.56 Å

Nearest PDB structures (foldseek):
  7by2-assembly1_B-2  TM=7.873E-01  e=2.024E-01  Klebsiella pneumoniae
  8wmm-assembly1_G  TM=7.087E-01  e=9.864E-01  Chryseobacterium
  8vb2-assembly1_A  TM=4.535E-01  e=6.520E+00  Pectobacterium phage PhiM1
  5xtp-assembly1_B  TM=2.557E-01  e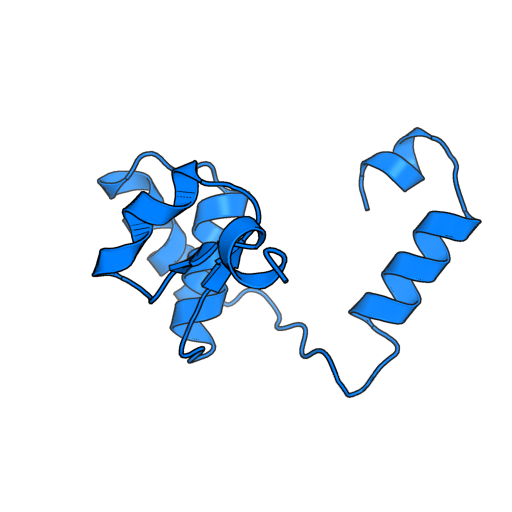=2.953E+00  Autographa californica nucleopolyhedrovirus
  5xtq-assembly1_C  TM=2.479E-01  e=4.808E+00  Autographa californica nucleopolyhedrovirus

Sequence (92 aa):
MVRPLRDGNAALLQLYQELLYGNAFLAVDAISGAMIDQAARLRARLGLRLADALHVASAMESGCDAFLTADRQLAVCGNDIEVLLLADLTSC